Protein AF-A0A2X1AIQ1-F1 (afdb_monomer)

Organism: Brevundimonas diminuta (NCBI:txid293)

Foldseek 3Di:
DDDDDDDPDPPPPPPPDDPVVLVVVLVVVLVVLLVQLVVLQVQLVPDPDQSLLSSLVSSQVRPDDDLVNLVSLVVLVVVLVVPVVCVVVNVVSVVSSLVSLLVSQQVRCCVQCVPCSVVSSVVSVVLVVQQSVLSVCCVVCVVPRDRSPSSNVVSCVVCVVSVVVD

Sequence (166 aa):
MRSGRIEPGRVQLQFPVPGGAVFAIYDRTIERLERHLEISIASALSRPGPAAENFVRAFIADYAFDRSWYLLQADFGLHALRNPAVASHYAARQNRILSVIEEAVGRVWRGIEPSRPHASSRVARLILAVHEGAMFQRLLEPSTIKDGELLTLFADLLFSKSAINS

Radius of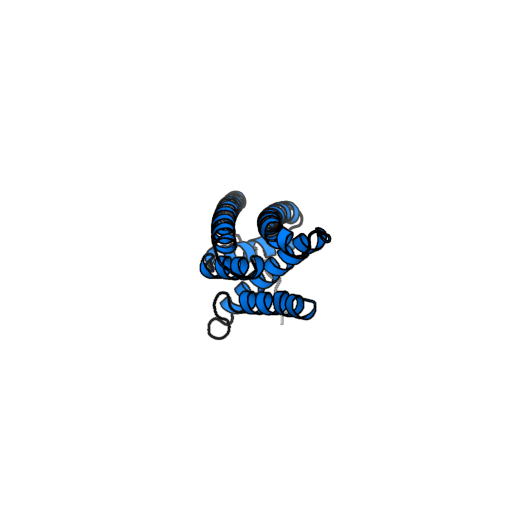 gyration: 19.79 Å; Cα contacts (8 Å, |Δi|>4): 102; chains: 1; bounding box: 67×34×57 Å

Structure (mmCIF, N/CA/C/O backbone):
data_AF-A0A2X1AIQ1-F1
#
_entry.id   AF-A0A2X1AIQ1-F1
#
loop_
_atom_site.group_PDB
_atom_site.id
_atom_site.type_symbol
_atom_site.label_atom_id
_atom_site.label_alt_id
_atom_site.label_comp_id
_atom_site.label_asym_id
_atom_site.label_entity_id
_atom_site.label_seq_id
_atom_site.pdbx_PDB_ins_code
_atom_site.Cartn_x
_atom_site.Cartn_y
_atom_site.Cartn_z
_atom_site.occupancy
_atom_site.B_iso_or_equiv
_atom_site.auth_seq_id
_atom_site.auth_comp_id
_atom_site.auth_asym_id
_atom_site.auth_atom_id
_atom_site.pdbx_PDB_model_num
ATOM 1 N N . MET A 1 1 ? -49.618 -1.163 29.814 1.00 37.47 1 MET A N 1
ATOM 2 C CA . MET A 1 1 ? -48.564 -1.097 28.777 1.00 37.47 1 MET A CA 1
ATOM 3 C C . MET A 1 1 ? -47.468 -0.155 29.258 1.00 37.47 1 MET A C 1
ATOM 5 O O . MET A 1 1 ? -47.728 1.032 29.381 1.00 37.47 1 MET A O 1
ATOM 9 N N . ARG A 1 2 ? -46.282 -0.668 29.612 1.00 35.09 2 ARG A N 1
ATOM 10 C CA . ARG A 1 2 ? -45.091 0.154 29.887 1.00 35.09 2 ARG A CA 1
ATOM 11 C C . ARG A 1 2 ? -44.159 0.022 28.685 1.00 35.09 2 ARG A C 1
ATOM 13 O O . ARG A 1 2 ? -43.704 -1.077 28.392 1.00 35.09 2 ARG A O 1
ATOM 20 N N . SER A 1 3 ? -43.947 1.126 27.976 1.00 40.34 3 SER A N 1
ATOM 21 C CA . SER A 1 3 ? -43.005 1.222 26.860 1.00 40.34 3 SER A CA 1
ATOM 22 C C . SER A 1 3 ? -41.586 1.292 27.426 1.00 40.34 3 SER A C 1
ATOM 24 O O . SER A 1 3 ? -41.224 2.273 28.076 1.00 40.34 3 SER A O 1
ATOM 26 N N . GLY A 1 4 ? -40.819 0.214 27.262 1.00 37.41 4 GLY A N 1
ATOM 27 C CA . GLY A 1 4 ? -39.405 0.151 27.622 1.00 37.41 4 GLY A CA 1
ATOM 28 C C . GLY A 1 4 ? -38.566 0.803 26.530 1.00 37.41 4 GLY A C 1
ATOM 29 O O . GLY A 1 4 ? -38.432 0.257 25.438 1.00 37.41 4 GLY A O 1
ATOM 30 N N . ARG A 1 5 ? -38.015 1.981 26.824 1.00 40.44 5 ARG A N 1
ATOM 31 C CA . ARG A 1 5 ? -37.014 2.652 25.992 1.00 40.44 5 ARG A CA 1
ATOM 32 C C . ARG A 1 5 ? -35.720 1.830 26.064 1.00 40.44 5 ARG A C 1
ATOM 34 O O . ARG A 1 5 ? -35.128 1.724 27.133 1.00 40.44 5 ARG A O 1
ATOM 41 N N . ILE A 1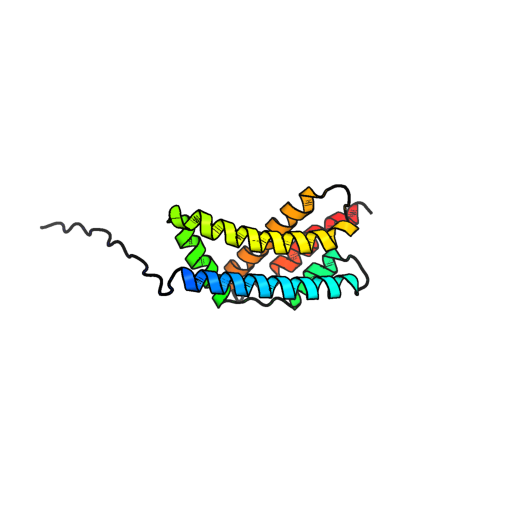 6 ? -35.320 1.212 24.953 1.00 45.44 6 ILE A N 1
ATOM 42 C CA . ILE A 1 6 ? -34.018 0.548 24.833 1.00 45.44 6 ILE A CA 1
ATOM 43 C C . ILE A 1 6 ? -32.977 1.649 24.628 1.00 45.44 6 ILE A C 1
ATOM 45 O O . ILE A 1 6 ? -32.909 2.260 23.563 1.00 45.44 6 ILE A O 1
ATOM 49 N N . GLU A 1 7 ? -32.210 1.938 25.675 1.00 40.19 7 GLU A N 1
ATOM 50 C CA . GLU A 1 7 ? -31.012 2.772 25.587 1.00 40.19 7 GLU A CA 1
ATOM 51 C C . GLU A 1 7 ? -29.997 2.067 24.667 1.00 40.19 7 GLU A C 1
ATOM 53 O O . GLU A 1 7 ? -29.705 0.886 24.891 1.00 40.19 7 GLU A O 1
ATOM 58 N N . PRO A 1 8 ? -29.452 2.727 23.629 1.00 43.28 8 PRO A N 1
ATOM 59 C CA . PRO A 1 8 ? -28.412 2.130 22.807 1.00 43.28 8 PRO A CA 1
ATOM 60 C C . PRO A 1 8 ? -27.160 1.960 23.670 1.00 43.28 8 PRO A C 1
ATOM 62 O O . PRO A 1 8 ? -26.438 2.916 23.960 1.00 43.28 8 PRO A O 1
ATOM 65 N N . GLY A 1 9 ? -26.923 0.724 24.111 1.00 38.44 9 GLY A N 1
ATOM 66 C CA . GLY A 1 9 ? -25.721 0.347 24.836 1.00 38.44 9 GLY A CA 1
ATOM 67 C C . GLY A 1 9 ? -24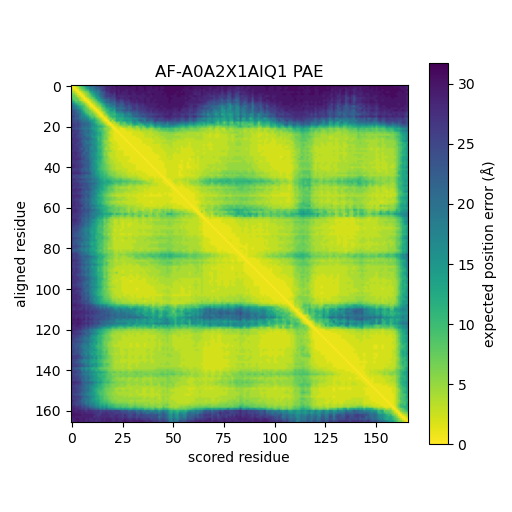.493 0.787 24.047 1.00 38.44 9 GLY A C 1
ATOM 68 O O . GLY A 1 9 ? -24.288 0.367 22.909 1.00 38.44 9 GLY A O 1
ATOM 69 N N . ARG A 1 10 ? -23.674 1.655 24.650 1.00 43.31 10 ARG A N 1
ATOM 70 C CA . ARG A 1 10 ? -22.331 1.952 24.155 1.00 43.31 10 ARG A CA 1
ATOM 71 C C . ARG A 1 10 ? -21.535 0.654 24.206 1.00 43.31 10 ARG A C 1
ATOM 73 O O . ARG A 1 10 ? -20.965 0.316 25.239 1.00 43.31 10 ARG A O 1
ATOM 80 N N . VAL A 1 11 ? -21.493 -0.071 23.095 1.00 40.66 11 VAL A N 1
ATOM 81 C CA . VAL A 1 11 ? -20.505 -1.127 22.894 1.00 40.66 11 VAL A CA 1
ATOM 82 C C . VAL A 1 11 ? -19.160 -0.418 22.754 1.00 40.66 11 VAL A C 1
ATOM 84 O O . VAL A 1 11 ? -18.772 0.018 21.671 1.00 40.66 11 VAL A O 1
ATOM 87 N N . GLN A 1 12 ? -18.470 -0.217 23.876 1.00 39.78 12 GLN A N 1
ATOM 88 C CA . GLN A 1 12 ? -17.051 0.101 23.850 1.00 39.78 12 GLN A CA 1
ATOM 89 C C . GLN A 1 12 ? -16.347 -1.152 23.338 1.00 39.78 12 GLN A C 1
ATOM 91 O O . GLN A 1 12 ? -16.202 -2.130 24.065 1.00 39.78 12 GLN A O 1
ATOM 96 N N . LEU A 1 13 ? -15.959 -1.132 22.061 1.00 43.06 13 LEU A N 1
ATOM 97 C CA . LEU A 1 13 ? -14.998 -2.083 21.515 1.00 43.06 13 LEU A CA 1
ATOM 98 C C . LEU A 1 13 ? -13.706 -1.909 22.313 1.00 43.06 13 LEU A C 1
ATOM 100 O O . LEU A 1 13 ? -12.932 -0.977 22.089 1.00 43.06 13 LEU A O 1
ATOM 104 N N . GLN A 1 14 ? -13.534 -2.757 23.319 1.00 46.06 14 GLN A N 1
ATOM 105 C CA . GLN A 1 14 ? -12.315 -2.837 24.095 1.00 46.06 14 GLN A CA 1
ATOM 106 C C . GLN A 1 14 ? -11.281 -3.492 23.179 1.00 46.06 14 GLN A C 1
ATOM 108 O O . GLN A 1 14 ? -11.362 -4.683 22.888 1.00 46.06 14 GLN A O 1
ATOM 113 N N . PHE A 1 15 ? -10.369 -2.686 22.633 1.00 50.78 15 PHE A N 1
ATOM 114 C CA . PHE A 1 15 ? -9.312 -3.197 21.767 1.00 50.78 15 PHE A CA 1
ATOM 115 C C . PHE A 1 15 ? -8.399 -4.103 22.604 1.00 50.78 15 PHE A C 1
ATOM 117 O O . PHE A 1 15 ? -7.877 -3.648 23.624 1.00 50.78 15 PHE A O 1
ATOM 124 N N . PRO A 1 16 ? -8.174 -5.364 22.202 1.00 52.34 16 PRO A N 1
ATOM 125 C CA . PRO A 1 16 ? -7.414 -6.329 22.997 1.00 52.34 16 PRO A CA 1
ATOM 126 C C . PRO A 1 16 ? -5.900 -6.046 23.028 1.00 52.34 16 PRO A C 1
ATOM 128 O O . PRO A 1 16 ? -5.136 -6.850 23.556 1.00 52.34 16 PRO A O 1
ATOM 131 N N . VAL A 1 17 ? -5.444 -4.915 22.475 1.00 56.16 17 VAL A N 1
ATOM 132 C CA . VAL A 1 17 ? -4.025 -4.583 22.325 1.00 56.16 17 VAL A CA 1
ATOM 133 C C . VAL A 1 17 ? -3.758 -3.184 22.896 1.00 56.16 17 VAL A C 1
ATOM 135 O O . VAL A 1 17 ? -4.344 -2.213 22.411 1.00 56.16 17 VAL A O 1
ATOM 138 N N . PRO A 1 18 ? -2.877 -3.032 23.904 1.00 61.62 18 PRO A N 1
ATOM 139 C CA . PRO A 1 18 ? -2.451 -1.718 24.380 1.00 61.62 18 PRO A CA 1
ATOM 140 C C . PRO A 1 18 ? -1.868 -0.894 23.224 1.00 61.62 18 PRO A C 1
ATOM 142 O O . PRO A 1 18 ? -1.081 -1.418 22.436 1.00 61.62 18 PRO A O 1
ATOM 145 N N . GLY A 1 19 ? -2.192 0.402 23.135 1.00 62.97 19 GLY A N 1
ATOM 146 C CA . GLY A 1 19 ? -1.764 1.259 22.015 1.00 62.97 19 GLY A CA 1
ATOM 147 C C . GLY A 1 19 ? -0.251 1.237 21.739 1.00 62.97 19 GLY A C 1
ATOM 148 O O . GLY A 1 19 ? 0.164 1.292 20.586 1.00 62.97 19 GLY A O 1
ATOM 149 N N . GLY A 1 20 ? 0.581 1.048 22.771 1.00 66.00 20 GLY A N 1
ATOM 150 C CA . GLY A 1 20 ? 2.033 0.885 22.623 1.00 66.00 20 GLY A CA 1
ATOM 151 C C . GLY A 1 20 ? 2.458 -0.351 21.816 1.00 66.00 20 GLY A C 1
ATOM 152 O O . GLY A 1 20 ? 3.386 -0.266 21.015 1.00 66.00 20 GLY A O 1
ATOM 153 N N . ALA A 1 21 ? 1.760 -1.481 21.962 1.00 75.88 21 ALA A N 1
ATOM 154 C CA . ALA A 1 21 ? 2.063 -2.702 21.213 1.00 75.88 21 ALA A CA 1
ATOM 155 C C . ALA A 1 21 ? 1.651 -2.586 19.736 1.00 75.88 21 ALA A C 1
ATOM 157 O O . ALA A 1 21 ? 2.356 -3.087 18.863 1.00 75.88 21 ALA A O 1
ATOM 158 N N . VAL A 1 22 ? 0.572 -1.851 19.439 1.00 77.50 22 VAL A N 1
ATOM 159 C CA . VAL A 1 22 ? 0.179 -1.528 18.057 1.00 77.50 22 VAL A CA 1
ATOM 160 C C . VAL A 1 22 ? 1.276 -0.718 17.368 1.00 77.50 22 VAL A C 1
ATOM 162 O O . VAL A 1 22 ? 1.675 -1.042 16.253 1.00 77.50 22 VAL A O 1
ATOM 165 N N . PHE A 1 23 ? 1.830 0.293 18.042 1.00 79.00 23 PHE A N 1
ATOM 166 C CA . PHE A 1 23 ? 2.886 1.122 17.458 1.00 79.00 23 PHE A CA 1
ATOM 167 C C . PHE A 1 23 ? 4.179 0.352 17.170 1.00 79.00 23 PHE A C 1
ATOM 169 O O . PHE A 1 23 ? 4.773 0.563 16.117 1.00 79.00 23 PHE A O 1
ATOM 176 N N . ALA A 1 24 ? 4.569 -0.593 18.027 1.00 84.06 24 ALA A N 1
ATOM 177 C CA . ALA A 1 24 ? 5.726 -1.449 17.759 1.00 84.06 24 ALA A CA 1
ATOM 178 C C . ALA A 1 24 ? 5.530 -2.340 16.513 1.00 84.06 24 ALA A C 1
ATOM 180 O O . ALA A 1 24 ? 6.478 -2.595 15.769 1.00 84.06 24 ALA A O 1
ATOM 181 N N . ILE A 1 25 ? 4.297 -2.799 16.257 1.00 85.75 25 ILE A N 1
ATOM 182 C CA . ILE A 1 25 ? 3.965 -3.552 15.036 1.00 85.75 25 ILE A CA 1
ATOM 183 C C . ILE A 1 25 ? 4.053 -2.643 13.802 1.00 85.75 25 ILE A C 1
ATOM 185 O O . ILE A 1 25 ? 4.564 -3.075 12.767 1.00 85.75 25 ILE A O 1
ATOM 189 N N . TYR A 1 26 ? 3.616 -1.384 13.916 1.00 85.69 26 TYR A N 1
ATOM 190 C CA . TYR A 1 26 ? 3.790 -0.380 12.862 1.00 85.69 26 TYR A CA 1
ATOM 191 C C . TYR A 1 26 ? 5.264 -0.177 12.513 1.00 85.69 26 TYR A C 1
ATOM 193 O O . TYR A 1 26 ? 5.619 -0.273 11.342 1.00 85.69 26 TYR A O 1
ATOM 201 N N . ASP A 1 27 ? 6.118 0.053 13.512 1.00 85.25 27 ASP A N 1
ATOM 202 C CA . ASP A 1 27 ? 7.546 0.291 13.286 1.00 85.25 27 ASP A CA 1
ATOM 203 C C . ASP A 1 27 ? 8.206 -0.901 12.577 1.00 85.25 27 ASP A C 1
ATOM 205 O O . ASP A 1 27 ? 8.830 -0.732 11.531 1.00 85.25 27 ASP A O 1
ATOM 209 N N . ARG A 1 28 ? 7.953 -2.130 13.047 1.00 87.81 28 ARG A N 1
ATOM 210 C CA . ARG A 1 28 ? 8.456 -3.350 12.391 1.00 87.81 28 ARG A CA 1
ATOM 211 C C . ARG A 1 28 ? 7.947 -3.505 10.956 1.00 87.81 28 ARG A C 1
ATOM 213 O O . ARG A 1 28 ? 8.654 -4.033 10.096 1.00 87.81 28 ARG A O 1
ATOM 220 N N . THR A 1 29 ? 6.707 -3.097 10.698 1.00 87.75 29 THR A N 1
ATOM 221 C CA . THR A 1 29 ? 6.119 -3.196 9.359 1.00 87.75 29 THR A CA 1
ATOM 222 C C . THR A 1 29 ? 6.720 -2.170 8.407 1.00 87.75 29 THR A C 1
ATOM 224 O O . THR A 1 29 ? 6.980 -2.516 7.256 1.00 87.75 29 THR A O 1
ATOM 227 N N . ILE A 1 30 ? 7.010 -0.958 8.888 1.00 88.06 30 ILE A N 1
ATOM 228 C CA . ILE A 1 30 ? 7.741 0.064 8.128 1.00 88.06 30 ILE A CA 1
ATOM 229 C C . ILE A 1 30 ? 9.133 -0.459 7.760 1.00 88.06 30 ILE A C 1
ATOM 231 O O . ILE A 1 30 ? 9.469 -0.476 6.584 1.00 88.06 30 ILE A O 1
ATOM 235 N N . GLU A 1 31 ? 9.888 -1.005 8.716 1.00 90.00 31 GLU A N 1
ATOM 236 C CA . GLU A 1 31 ? 11.213 -1.586 8.440 1.00 90.00 31 GLU A CA 1
ATOM 237 C C . GLU A 1 31 ? 11.154 -2.736 7.420 1.00 90.00 31 GLU A C 1
ATOM 239 O O . GLU A 1 31 ? 12.043 -2.916 6.586 1.00 90.00 31 GLU A O 1
ATOM 244 N N . ARG A 1 32 ? 10.106 -3.569 7.490 1.00 89.38 32 ARG A N 1
ATOM 245 C CA . ARG A 1 32 ? 9.888 -4.648 6.519 1.00 89.38 32 ARG A CA 1
ATOM 246 C C . ARG A 1 32 ? 9.583 -4.082 5.133 1.00 89.38 32 ARG A C 1
ATOM 248 O O . ARG A 1 32 ? 10.126 -4.588 4.155 1.00 89.38 32 ARG A O 1
ATOM 255 N N . LEU A 1 33 ? 8.740 -3.056 5.055 1.00 89.62 33 LEU A N 1
ATOM 256 C CA . LEU A 1 33 ? 8.412 -2.365 3.812 1.00 89.62 33 LEU A CA 1
ATOM 257 C C . LEU A 1 33 ? 9.660 -1.731 3.182 1.00 89.62 33 LEU A C 1
ATOM 259 O O . LEU A 1 33 ? 9.902 -1.960 2.002 1.00 89.62 33 LEU A O 1
ATOM 263 N N . GLU A 1 34 ? 10.478 -1.020 3.962 1.00 90.62 34 GLU A N 1
ATOM 264 C CA . GLU A 1 34 ? 11.750 -0.433 3.512 1.00 90.62 34 GLU A CA 1
ATOM 265 C C . GLU A 1 34 ? 12.653 -1.491 2.867 1.00 90.62 34 GLU A C 1
ATOM 267 O O . GLU A 1 34 ? 13.073 -1.342 1.720 1.00 90.62 34 GLU A O 1
ATOM 272 N N . ARG A 1 35 ? 12.879 -2.619 3.558 1.00 91.25 35 ARG A N 1
ATOM 273 C CA . ARG A 1 35 ? 13.692 -3.723 3.022 1.00 91.25 35 ARG A CA 1
ATOM 274 C C . ARG A 1 35 ? 13.139 -4.281 1.710 1.00 91.25 35 ARG A C 1
ATOM 276 O O . ARG A 1 35 ? 13.911 -4.546 0.792 1.00 91.25 35 ARG A O 1
ATOM 283 N N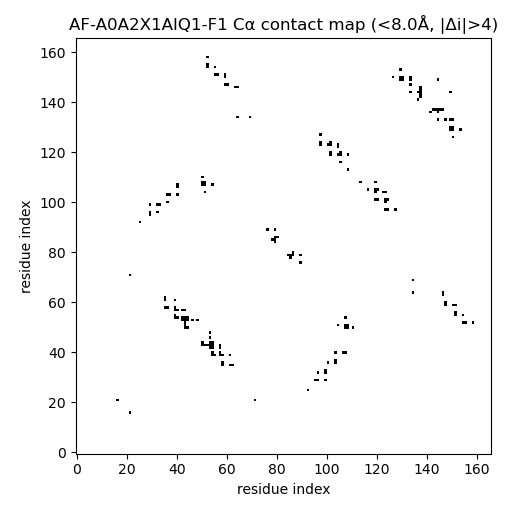 . HIS A 1 36 ? 11.823 -4.463 1.604 1.00 90.06 36 HIS A N 1
ATOM 284 C CA . HIS A 1 36 ? 11.212 -4.970 0.372 1.00 90.06 36 HIS A CA 1
ATOM 285 C C . HIS A 1 36 ? 11.295 -3.976 -0.784 1.00 90.06 36 HIS A C 1
ATOM 287 O O . HIS A 1 36 ? 11.514 -4.386 -1.925 1.00 90.06 36 HIS A O 1
ATOM 293 N N . LEU A 1 37 ? 11.155 -2.680 -0.510 1.00 90.56 37 LEU A N 1
ATOM 294 C CA . LEU A 1 37 ? 11.298 -1.649 -1.529 1.00 90.56 37 LEU A CA 1
ATOM 295 C C . LEU A 1 37 ? 12.731 -1.587 -2.057 1.00 90.56 37 LEU A C 1
ATOM 297 O O . LEU A 1 37 ? 12.900 -1.511 -3.268 1.00 90.56 37 LEU A O 1
ATOM 301 N N . GLU A 1 38 ? 13.752 -1.720 -1.207 1.00 91.44 38 GLU A N 1
ATOM 302 C CA . GLU A 1 38 ? 15.147 -1.799 -1.670 1.00 91.44 38 GLU A CA 1
ATOM 303 C C . GLU A 1 38 ? 15.387 -2.983 -2.612 1.00 91.44 38 GLU A C 1
ATOM 305 O O . GLU A 1 38 ? 15.977 -2.820 -3.683 1.00 91.44 38 GLU A O 1
ATOM 310 N N . ILE A 1 39 ? 14.874 -4.166 -2.256 1.00 91.50 39 ILE A N 1
ATOM 311 C CA . ILE A 1 39 ? 14.946 -5.360 -3.112 1.00 91.50 39 ILE A CA 1
ATOM 312 C C . ILE A 1 39 ? 14.232 -5.100 -4.445 1.00 91.50 39 ILE A C 1
ATOM 314 O O . ILE A 1 39 ? 14.779 -5.384 -5.514 1.00 91.50 39 ILE A O 1
ATOM 318 N N . SER A 1 40 ? 13.042 -4.499 -4.391 1.00 91.38 40 SER A N 1
ATOM 319 C CA . SER A 1 40 ? 12.237 -4.185 -5.575 1.00 91.38 40 SER A CA 1
ATOM 320 C C . SER A 1 40 ? 12.940 -3.181 -6.490 1.00 91.38 40 SER A C 1
ATOM 322 O O . SER A 1 40 ? 12.942 -3.359 -7.704 1.00 91.38 40 SER A O 1
ATOM 324 N N . ILE A 1 41 ? 13.589 -2.155 -5.930 1.00 90.31 41 ILE A N 1
ATOM 325 C CA . ILE A 1 41 ? 14.373 -1.164 -6.682 1.00 90.31 41 ILE A CA 1
ATOM 326 C C . ILE A 1 41 ? 15.574 -1.833 -7.354 1.00 90.31 41 ILE A C 1
ATOM 328 O O . ILE A 1 41 ? 15.799 -1.628 -8.546 1.00 90.31 41 ILE A O 1
ATOM 332 N N . ALA A 1 42 ? 16.335 -2.656 -6.629 1.00 90.31 42 ALA A N 1
ATOM 333 C CA . ALA A 1 42 ? 17.486 -3.360 -7.195 1.00 90.31 42 ALA A CA 1
ATOM 334 C C . ALA A 1 42 ? 17.074 -4.320 -8.331 1.00 90.31 42 ALA A C 1
ATOM 336 O O . ALA A 1 42 ? 17.707 -4.361 -9.391 1.00 90.31 42 ALA A O 1
ATOM 337 N N . SER A 1 43 ? 15.969 -5.049 -8.144 1.00 89.69 43 SER A N 1
ATOM 338 C CA . SER A 1 43 ? 15.373 -5.911 -9.172 1.00 89.69 43 SER A CA 1
ATOM 339 C C . SER A 1 43 ? 14.916 -5.099 -10.388 1.00 89.69 43 SER A C 1
ATOM 341 O O . SER A 1 43 ? 15.160 -5.490 -11.528 1.00 89.69 43 SER A O 1
ATOM 343 N N . ALA A 1 44 ? 14.324 -3.925 -10.168 1.00 88.56 44 ALA A N 1
ATOM 344 C CA . ALA A 1 44 ? 13.843 -3.064 -11.240 1.00 88.56 44 ALA A CA 1
ATOM 345 C C . ALA A 1 44 ? 14.959 -2.512 -12.129 1.00 88.56 44 ALA A C 1
ATOM 347 O O . ALA A 1 44 ? 14.827 -2.504 -13.351 1.00 88.56 44 ALA A O 1
ATOM 348 N N . LEU A 1 45 ? 16.053 -2.061 -11.508 1.00 86.12 45 LEU A N 1
ATOM 349 C CA . LEU A 1 45 ? 17.191 -1.440 -12.188 1.00 86.12 45 LEU A CA 1
ATOM 350 C C . LEU A 1 45 ? 18.089 -2.448 -12.920 1.00 86.12 45 LEU A C 1
ATOM 352 O O . LEU A 1 45 ? 18.841 -2.057 -13.807 1.00 86.12 45 LEU A O 1
ATOM 356 N N . SER A 1 46 ? 18.030 -3.731 -12.555 1.00 88.75 46 SER A N 1
ATOM 357 C CA . SER A 1 46 ? 18.811 -4.797 -13.202 1.00 88.75 46 SER A CA 1
ATOM 358 C C . SER A 1 46 ? 18.118 -5.422 -14.417 1.00 88.75 46 SER A C 1
ATOM 360 O O . SER A 1 46 ? 18.758 -6.136 -15.190 1.00 88.75 46 SER A O 1
ATOM 362 N N . ARG A 1 47 ? 16.819 -5.166 -14.605 1.00 86.56 47 ARG A N 1
ATOM 363 C CA . ARG A 1 47 ? 16.028 -5.714 -15.711 1.00 86.56 47 ARG A CA 1
ATOM 364 C C . ARG A 1 47 ? 15.992 -4.753 -16.904 1.00 86.56 47 ARG A C 1
ATOM 366 O O . ARG A 1 47 ? 15.902 -3.543 -16.704 1.00 86.56 47 ARG A O 1
ATOM 373 N N . PRO A 1 48 ? 16.003 -5.267 -18.148 1.00 82.25 48 PRO A N 1
ATOM 374 C CA . PRO A 1 48 ? 15.755 -4.441 -19.325 1.00 82.25 48 PRO A CA 1
ATOM 375 C C . PRO A 1 48 ? 14.326 -3.871 -19.310 1.00 82.25 48 PRO A C 1
ATOM 377 O O . PRO A 1 48 ? 13.415 -4.464 -18.730 1.00 82.25 48 PRO A O 1
ATOM 380 N N . GLY A 1 49 ? 14.127 -2.731 -19.976 1.00 81.31 49 GLY A N 1
ATOM 381 C CA . GLY A 1 49 ? 12.833 -2.045 -20.071 1.00 81.31 49 GLY A CA 1
ATOM 382 C C . GLY A 1 49 ? 12.649 -0.895 -19.067 1.00 81.31 49 GLY A C 1
ATOM 383 O O . GLY A 1 49 ? 13.604 -0.494 -18.398 1.00 81.31 49 GLY A O 1
ATOM 384 N N . PRO A 1 50 ? 11.437 -0.315 -18.982 1.00 79.62 50 PRO A N 1
ATOM 385 C CA . PRO A 1 50 ? 11.166 0.833 -18.120 1.00 79.62 50 PRO A CA 1
ATOM 386 C C . PRO A 1 50 ? 11.291 0.483 -16.630 1.00 79.62 50 PRO A C 1
ATOM 388 O O . PRO A 1 50 ? 10.556 -0.357 -16.107 1.00 79.62 50 PRO A O 1
ATOM 391 N N . ALA A 1 51 ? 12.180 1.177 -15.912 1.00 82.44 51 ALA A N 1
ATOM 392 C CA . ALA A 1 51 ? 12.457 0.898 -14.501 1.00 82.44 51 ALA A CA 1
ATOM 393 C C . ALA A 1 51 ? 11.207 0.998 -13.604 1.00 82.44 51 ALA A C 1
ATOM 395 O O . ALA A 1 51 ? 11.059 0.209 -12.675 1.00 82.44 51 ALA A O 1
ATOM 396 N N . ALA A 1 52 ? 10.284 1.925 -13.885 1.00 78.38 52 ALA A N 1
ATOM 397 C CA . ALA A 1 52 ? 9.064 2.086 -13.087 1.00 78.38 52 ALA A CA 1
ATOM 398 C C . ALA A 1 52 ? 8.086 0.919 -13.236 1.00 78.38 52 ALA A C 1
ATOM 400 O O . ALA A 1 52 ? 7.516 0.478 -12.240 1.00 78.38 52 ALA A O 1
ATOM 401 N N . GLU A 1 53 ? 7.953 0.366 -14.441 1.00 78.81 53 GLU A N 1
ATOM 402 C CA . GLU A 1 53 ? 7.149 -0.833 -14.659 1.00 78.81 53 GLU A CA 1
ATOM 403 C C . GLU A 1 53 ? 7.784 -2.040 -13.955 1.00 78.81 53 GLU A C 1
ATOM 405 O O . GLU A 1 53 ? 7.120 -2.744 -13.191 1.00 78.81 53 GLU A O 1
ATOM 410 N N . ASN A 1 54 ? 9.096 -2.228 -14.136 1.00 85.94 54 ASN A N 1
ATOM 411 C CA . ASN A 1 54 ? 9.838 -3.310 -13.492 1.00 85.94 54 ASN A CA 1
ATOM 412 C C . ASN A 1 54 ? 9.767 -3.231 -11.957 1.00 85.94 54 ASN A C 1
A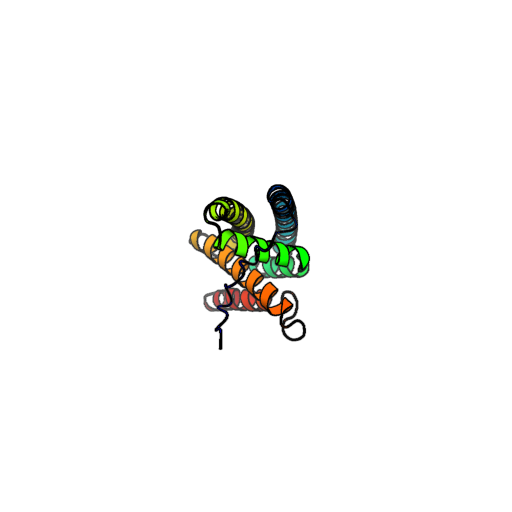TOM 414 O O . ASN A 1 54 ? 9.646 -4.263 -11.299 1.00 85.94 54 ASN A O 1
ATOM 418 N N . PHE A 1 55 ? 9.788 -2.023 -11.389 1.00 87.25 55 PHE A N 1
ATOM 419 C CA . PHE A 1 55 ? 9.646 -1.794 -9.952 1.00 87.25 55 PHE A CA 1
ATOM 420 C C . PHE A 1 55 ? 8.277 -2.203 -9.428 1.00 87.25 55 PHE A C 1
ATOM 422 O O . PHE A 1 55 ? 8.214 -2.940 -8.447 1.00 87.25 55 PHE A O 1
ATOM 429 N N . VAL A 1 56 ? 7.188 -1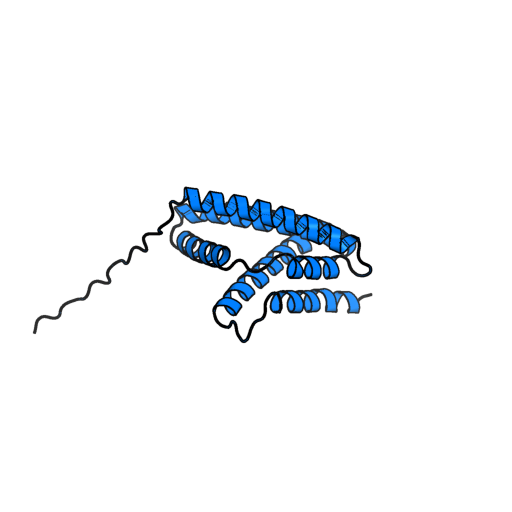.780 -10.077 1.00 81.38 56 VAL A N 1
ATOM 430 C CA . VAL A 1 56 ? 5.846 -2.157 -9.616 1.00 81.38 56 VAL A CA 1
ATOM 431 C C . VAL A 1 56 ? 5.644 -3.670 -9.721 1.00 81.38 56 VAL A C 1
ATOM 433 O O . VAL A 1 56 ? 5.131 -4.280 -8.785 1.00 81.38 56 VAL A O 1
ATOM 436 N N . ARG A 1 57 ? 6.125 -4.300 -10.802 1.00 83.25 57 ARG A N 1
ATOM 437 C CA . ARG A 1 57 ? 6.084 -5.764 -10.956 1.00 83.25 57 ARG A CA 1
ATOM 438 C C . ARG A 1 57 ? 6.874 -6.484 -9.859 1.00 83.25 57 ARG A C 1
ATOM 440 O O . ARG A 1 57 ? 6.365 -7.452 -9.301 1.00 83.25 57 ARG A O 1
ATOM 447 N N . ALA A 1 58 ? 8.084 -6.019 -9.541 1.00 87.06 58 ALA A N 1
ATOM 448 C CA . ALA A 1 58 ? 8.903 -6.596 -8.473 1.00 87.06 58 ALA A CA 1
ATOM 449 C C . ALA A 1 58 ? 8.243 -6.425 -7.097 1.00 87.06 58 ALA A C 1
ATOM 451 O O . ALA A 1 58 ? 8.108 -7.394 -6.356 1.00 87.06 58 ALA A O 1
ATOM 452 N N . PHE A 1 59 ? 7.740 -5.225 -6.799 1.00 85.06 59 PHE A N 1
ATOM 453 C CA . PHE A 1 59 ? 7.053 -4.944 -5.542 1.00 85.06 59 PHE A CA 1
ATOM 454 C C . PHE A 1 59 ? 5.833 -5.849 -5.340 1.00 85.06 59 PHE A C 1
ATOM 456 O O . PHE A 1 59 ? 5.676 -6.431 -4.273 1.00 85.06 59 PHE A O 1
ATOM 463 N N . ILE A 1 60 ? 4.996 -6.013 -6.368 1.00 82.06 60 ILE A N 1
ATOM 464 C CA . ILE A 1 60 ? 3.805 -6.872 -6.298 1.00 82.06 60 ILE A CA 1
ATOM 465 C C . ILE A 1 60 ? 4.175 -8.345 -6.106 1.00 82.06 60 ILE A C 1
ATOM 467 O O . ILE A 1 60 ? 3.505 -9.048 -5.354 1.00 82.06 60 ILE A O 1
ATOM 471 N N . ALA A 1 61 ? 5.214 -8.821 -6.792 1.00 82.12 61 ALA A N 1
ATOM 472 C CA . ALA A 1 61 ? 5.638 -10.214 -6.697 1.00 82.12 61 ALA A CA 1
ATOM 473 C C . ALA A 1 61 ? 6.217 -10.555 -5.314 1.00 82.12 61 ALA A C 1
ATOM 475 O O . ALA A 1 61 ? 5.967 -11.645 -4.799 1.00 82.12 61 ALA A O 1
ATOM 476 N N . ASP A 1 62 ? 6.961 -9.620 -4.717 1.00 78.38 62 ASP A N 1
ATOM 477 C CA . ASP A 1 62 ? 7.760 -9.878 -3.516 1.00 78.38 62 ASP A CA 1
ATOM 478 C C . ASP A 1 62 ? 7.093 -9.392 -2.216 1.00 78.38 62 ASP A C 1
ATOM 480 O O . ASP A 1 62 ? 7.453 -9.852 -1.128 1.00 78.38 62 ASP A O 1
ATOM 484 N N . TYR A 1 63 ? 6.117 -8.480 -2.294 1.00 78.19 63 TYR A N 1
ATOM 485 C CA . TYR A 1 63 ? 5.379 -7.967 -1.138 1.00 78.19 63 TYR A CA 1
ATOM 486 C C . TYR A 1 63 ? 3.985 -8.596 -1.040 1.00 78.19 63 TYR A C 1
ATOM 488 O O . TYR A 1 63 ? 2.985 -8.059 -1.517 1.00 78.19 63 TYR A O 1
ATOM 496 N N . ALA A 1 64 ? 3.925 -9.757 -0.387 1.00 72.94 64 ALA A N 1
ATOM 497 C CA . ALA A 1 64 ? 2.682 -10.493 -0.204 1.00 72.94 64 ALA A CA 1
ATOM 498 C C . ALA A 1 64 ? 1.693 -9.779 0.734 1.00 72.94 64 ALA A C 1
ATOM 500 O O . ALA A 1 64 ? 2.064 -9.157 1.733 1.00 72.94 64 ALA A O 1
ATOM 501 N N . PHE A 1 65 ? 0.404 -9.968 0.447 1.00 77.88 65 PHE A N 1
ATOM 502 C CA . PHE A 1 65 ? -0.705 -9.576 1.311 1.00 77.88 65 PHE A CA 1
ATOM 503 C C . PHE A 1 65 ? -0.570 -10.159 2.727 1.00 77.88 65 PHE A C 1
ATOM 505 O O . PHE A 1 65 ? -0.649 -11.372 2.929 1.00 77.88 65 PHE A O 1
ATOM 512 N N . ASP A 1 66 ? -0.455 -9.287 3.728 1.00 85.81 66 ASP A N 1
ATOM 513 C CA . ASP A 1 66 ? -0.504 -9.658 5.144 1.00 85.81 66 ASP A CA 1
ATOM 514 C C . ASP A 1 66 ? -1.892 -9.326 5.718 1.00 85.81 66 ASP A C 1
ATOM 516 O O . ASP A 1 66 ? -2.205 -8.175 6.041 1.00 85.81 66 ASP A O 1
ATOM 520 N N . ARG A 1 67 ? -2.745 -10.356 5.831 1.00 88.44 67 ARG A N 1
ATOM 521 C CA . ARG A 1 67 ? -4.122 -10.233 6.344 1.00 88.44 67 ARG A CA 1
ATOM 522 C C . ARG A 1 67 ? -4.166 -9.585 7.720 1.00 88.44 67 ARG A C 1
ATOM 524 O O . ARG A 1 67 ? -5.005 -8.722 7.975 1.00 88.44 67 ARG A O 1
ATOM 531 N N . SER A 1 68 ? -3.312 -10.067 8.614 1.00 88.38 68 SER A N 1
ATOM 532 C CA . SER A 1 68 ? -3.316 -9.683 10.021 1.00 88.38 68 SER A CA 1
ATOM 533 C C . SER A 1 68 ? -2.892 -8.230 10.169 1.00 88.38 68 SER A C 1
ATOM 535 O O . SER A 1 68 ? -3.517 -7.479 10.915 1.00 88.38 68 SER A O 1
ATOM 537 N N . TRP A 1 69 ? -1.882 -7.819 9.399 1.00 87.56 69 TRP A N 1
ATOM 538 C CA . TRP A 1 69 ? -1.476 -6.423 9.309 1.00 87.56 69 TRP A CA 1
ATOM 539 C C . TRP A 1 69 ? -2.603 -5.522 8.801 1.00 87.56 69 TRP A C 1
ATOM 541 O O . TRP A 1 69 ? -2.887 -4.495 9.418 1.00 87.56 69 TRP A O 1
ATOM 551 N N . TYR A 1 70 ? -3.278 -5.910 7.715 1.00 89.25 70 TYR A N 1
ATOM 552 C CA . TYR A 1 70 ? -4.356 -5.099 7.153 1.00 89.25 70 TYR A CA 1
ATOM 553 C C . TYR A 1 70 ? -5.504 -4.890 8.149 1.00 89.25 70 TYR A C 1
ATOM 555 O O . TYR A 1 70 ? -5.947 -3.761 8.350 1.00 89.25 70 TYR A O 1
ATOM 563 N N . LEU A 1 71 ? -5.964 -5.959 8.807 1.00 91.19 71 LEU A N 1
ATOM 564 C CA . LEU A 1 71 ? -7.047 -5.862 9.790 1.00 91.19 71 LEU A CA 1
ATOM 565 C C . LEU A 1 71 ? -6.651 -4.982 10.980 1.00 91.19 71 LEU A C 1
ATOM 567 O O . LEU A 1 71 ? -7.435 -4.127 11.384 1.00 91.19 71 LEU A O 1
ATOM 571 N N . LEU A 1 72 ? -5.416 -5.115 11.476 1.00 89.56 72 LEU A N 1
ATOM 572 C CA . LEU A 1 72 ? -4.891 -4.244 12.529 1.00 89.56 72 LEU A CA 1
ATOM 573 C C . LEU A 1 72 ? -4.897 -2.768 12.101 1.00 89.56 72 LEU A C 1
ATOM 575 O O . LEU A 1 72 ? -5.329 -1.908 12.870 1.00 89.56 72 LEU A O 1
ATOM 579 N N . GLN A 1 73 ? -4.436 -2.470 10.882 1.00 89.00 73 GLN A N 1
ATOM 580 C CA . GLN A 1 73 ? -4.446 -1.109 10.342 1.00 89.00 73 GLN A CA 1
ATOM 581 C C . GLN A 1 73 ? -5.862 -0.548 10.199 1.00 89.00 73 GLN A C 1
ATOM 583 O O . GLN A 1 73 ? -6.079 0.620 10.523 1.00 89.00 73 GLN A O 1
ATOM 588 N N . ALA A 1 74 ? -6.810 -1.358 9.723 1.00 90.81 74 ALA A N 1
ATOM 589 C CA . ALA A 1 74 ? -8.199 -0.954 9.534 1.00 90.81 74 ALA A CA 1
ATOM 590 C C . ALA A 1 74 ? -8.883 -0.654 10.876 1.00 90.81 74 ALA A C 1
ATOM 592 O O . ALA A 1 74 ? -9.474 0.414 11.048 1.00 90.81 74 ALA A O 1
ATOM 593 N N . ASP A 1 75 ? -8.735 -1.552 11.851 1.00 90.25 75 ASP A N 1
ATOM 594 C CA . ASP A 1 75 ? -9.278 -1.398 13.202 1.00 90.25 75 ASP A CA 1
ATOM 595 C C . ASP A 1 75 ? -8.712 -0.156 13.896 1.00 90.25 75 ASP A C 1
ATOM 597 O O . ASP A 1 75 ? -9.452 0.672 14.441 1.00 90.25 75 ASP A O 1
ATOM 601 N N . PHE A 1 76 ? -7.389 0.009 13.841 1.00 87.88 76 PHE A N 1
ATOM 602 C CA . PHE A 1 76 ? -6.719 1.132 14.479 1.00 87.88 76 PHE A CA 1
ATOM 603 C C . PHE A 1 76 ? -6.968 2.456 13.742 1.00 87.88 76 PHE A C 1
ATOM 605 O O . PHE A 1 76 ? -7.142 3.493 14.383 1.00 87.88 76 PHE A O 1
ATOM 612 N N . GLY A 1 77 ? -7.075 2.428 12.412 1.00 89.94 77 GLY A N 1
ATOM 613 C CA . GLY A 1 77 ? -7.471 3.579 11.602 1.00 89.94 77 GLY A CA 1
ATOM 614 C C . GLY A 1 77 ? -8.886 4.044 11.929 1.00 89.94 77 GLY A C 1
ATOM 615 O O . GLY A 1 77 ? -9.104 5.226 12.197 1.00 89.94 77 GLY A O 1
ATOM 616 N N . LEU A 1 78 ? -9.845 3.119 12.023 1.00 92.06 78 LEU A N 1
ATOM 617 C CA . LEU A 1 78 ? -11.214 3.434 12.434 1.00 92.06 78 LEU A CA 1
ATOM 618 C C . LEU A 1 78 ? -11.270 3.973 13.870 1.00 92.06 78 LEU A C 1
ATOM 620 O O . LEU A 1 78 ? -12.028 4.904 14.157 1.00 92.06 78 LEU A O 1
ATOM 624 N N . HIS A 1 79 ? -10.457 3.422 14.774 1.00 88.88 79 HIS A N 1
ATOM 625 C CA . HIS A 1 79 ? -10.311 3.953 16.125 1.00 88.88 79 HIS A CA 1
ATOM 626 C C . HIS A 1 79 ? -9.773 5.390 16.117 1.00 88.88 79 HIS A C 1
ATOM 628 O O . HIS A 1 79 ? -10.338 6.249 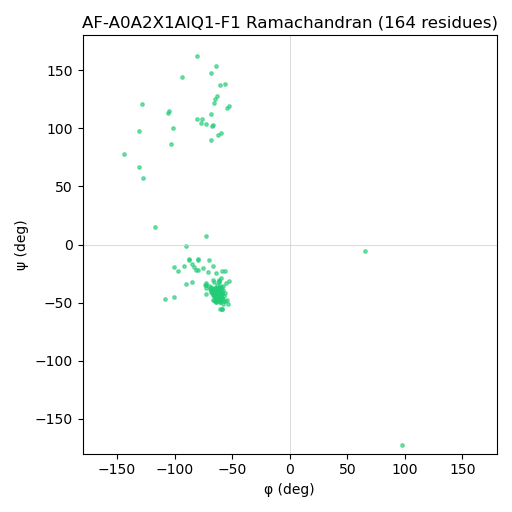16.792 1.00 88.88 79 HIS A O 1
ATOM 634 N N . ALA A 1 80 ? -8.727 5.671 15.338 1.00 90.94 80 ALA A N 1
ATOM 635 C CA . ALA A 1 80 ? -8.130 6.998 15.222 1.00 90.94 80 ALA A CA 1
ATOM 636 C C . ALA A 1 80 ? -9.110 8.027 14.633 1.00 90.94 80 ALA A C 1
ATOM 638 O O . ALA A 1 80 ? -9.223 9.132 15.158 1.00 90.94 80 ALA A O 1
ATOM 639 N N . LEU A 1 81 ? -9.887 7.648 13.611 1.00 92.50 81 LEU A N 1
ATOM 640 C CA . LEU A 1 81 ? -10.931 8.499 13.026 1.00 92.50 81 LEU A CA 1
ATOM 641 C C . LEU A 1 81 ? -12.033 8.866 14.032 1.00 92.50 81 LEU A C 1
ATOM 643 O O . LEU A 1 81 ? -12.617 9.943 13.946 1.00 92.50 81 LEU A O 1
ATOM 647 N N . ARG A 1 82 ? -12.311 7.986 15.000 1.00 93.06 82 ARG A N 1
ATOM 648 C CA . ARG A 1 82 ? -13.291 8.224 16.072 1.00 93.06 82 ARG A CA 1
ATOM 649 C C . ARG A 1 82 ? -12.716 8.988 17.271 1.00 93.06 82 ARG A C 1
ATOM 651 O O . ARG A 1 82 ? -13.494 9.499 18.070 1.00 93.06 82 ARG A O 1
ATOM 658 N N . ASN A 1 83 ? -11.390 9.064 17.413 1.00 88.81 83 ASN A N 1
ATOM 659 C CA . ASN A 1 83 ? -10.714 9.612 18.591 1.00 88.81 83 ASN A CA 1
ATOM 660 C C . ASN A 1 83 ? -9.635 10.638 18.189 1.00 88.81 83 ASN A C 1
ATOM 662 O O . ASN A 1 83 ? -8.494 10.252 17.921 1.00 88.81 83 ASN A O 1
ATOM 666 N N . PRO A 1 84 ? -9.936 11.952 18.225 1.00 87.50 84 PRO A N 1
ATOM 667 C CA . PRO A 1 84 ? -9.006 13.003 17.793 1.00 87.50 84 PRO A CA 1
ATOM 668 C C . PRO A 1 84 ? -7.638 12.976 18.489 1.00 87.50 84 PRO A C 1
ATOM 670 O O . PRO A 1 84 ? -6.624 13.273 17.865 1.00 87.50 84 PRO A O 1
ATOM 673 N N . ALA A 1 85 ? -7.591 12.560 19.759 1.00 84.19 85 ALA A N 1
ATOM 674 C CA . ALA A 1 85 ? -6.345 12.431 20.518 1.00 84.19 85 ALA A CA 1
ATOM 675 C C . ALA A 1 85 ? -5.385 11.362 19.949 1.00 84.19 85 ALA A C 1
ATOM 677 O O . ALA A 1 85 ? -4.178 11.445 20.157 1.00 84.19 85 ALA A O 1
ATOM 678 N N . VAL A 1 86 ? -5.905 10.369 19.219 1.00 85.69 86 VAL A N 1
ATOM 679 C CA . VAL A 1 86 ? -5.121 9.284 18.600 1.00 85.69 86 VAL A CA 1
ATOM 680 C C . VAL A 1 86 ? -4.807 9.584 17.129 1.00 85.69 86 VAL A C 1
ATOM 682 O O . VAL A 1 86 ? -3.817 9.085 16.590 1.00 85.69 86 VAL A O 1
ATOM 685 N N . ALA A 1 87 ? -5.604 10.439 16.480 1.00 89.31 87 ALA A N 1
ATOM 686 C CA . ALA A 1 87 ? -5.486 10.762 15.060 1.00 89.31 87 ALA A CA 1
ATOM 687 C C . ALA A 1 87 ? -4.099 11.296 14.664 1.00 89.31 87 ALA A C 1
ATOM 689 O O . ALA A 1 87 ? -3.549 10.867 13.651 1.00 89.31 87 ALA A O 1
ATOM 690 N N . SER A 1 88 ? -3.495 12.173 15.472 1.00 87.69 88 SER A N 1
ATOM 691 C CA . SER A 1 88 ? -2.155 12.724 15.201 1.00 87.69 88 SER A CA 1
ATOM 692 C C . SER A 1 88 ? -1.073 11.640 15.215 1.00 87.69 88 SER A C 1
ATOM 694 O O . SER A 1 88 ? -0.223 11.578 14.326 1.00 87.69 88 SER A O 1
ATOM 696 N N . HIS A 1 89 ? -1.139 10.735 16.192 1.00 83.75 89 HIS A N 1
ATOM 697 C CA . HIS A 1 89 ? -0.225 9.610 16.308 1.00 83.75 89 HIS A CA 1
ATOM 698 C C . HIS A 1 89 ? -0.375 8.630 15.147 1.00 83.75 89 HIS A C 1
ATOM 700 O O . HIS A 1 89 ? 0.644 8.158 14.647 1.00 83.75 89 HIS A O 1
ATOM 706 N N . TYR A 1 90 ? -1.603 8.343 14.714 1.00 86.94 90 TYR A N 1
ATOM 707 C CA . TYR A 1 90 ? -1.869 7.510 13.542 1.00 86.94 90 TYR A CA 1
ATOM 708 C C . TYR A 1 90 ? -1.332 8.154 12.258 1.00 86.94 90 TYR A C 1
ATOM 710 O O . TYR A 1 90 ? -0.568 7.530 11.521 1.00 86.94 90 TYR A O 1
ATOM 718 N N . ALA A 1 91 ? -1.652 9.433 12.038 1.00 89.44 91 ALA A N 1
ATOM 719 C CA . ALA A 1 91 ? -1.208 10.192 10.875 1.00 89.44 91 ALA A CA 1
ATOM 720 C C . ALA A 1 91 ? 0.323 10.240 10.765 1.00 89.44 91 ALA A C 1
ATOM 722 O O . ALA A 1 91 ? 0.861 10.082 9.675 1.00 89.44 91 ALA A O 1
ATOM 723 N N . ALA A 1 92 ? 1.041 10.378 11.884 1.00 88.69 92 ALA A N 1
ATOM 724 C CA . ALA A 1 92 ? 2.502 10.345 11.885 1.00 88.69 92 ALA A CA 1
ATOM 725 C C . ALA A 1 92 ? 3.074 9.007 11.376 1.00 88.69 92 ALA A C 1
ATOM 727 O O . ALA A 1 92 ? 4.067 9.008 10.651 1.00 88.69 92 ALA A O 1
ATOM 728 N N . ARG A 1 93 ? 2.451 7.864 11.706 1.00 87.50 93 ARG A N 1
ATOM 729 C CA . ARG A 1 93 ? 2.886 6.552 11.185 1.00 87.50 93 ARG A CA 1
ATOM 730 C C . ARG A 1 93 ? 2.528 6.387 9.713 1.00 87.50 93 ARG A C 1
ATOM 732 O O . ARG A 1 93 ? 3.376 5.938 8.949 1.00 87.50 93 ARG A O 1
ATOM 739 N N . GLN A 1 94 ? 1.325 6.798 9.311 1.00 88.25 94 GLN A N 1
ATOM 740 C CA . GLN A 1 94 ? 0.941 6.770 7.897 1.00 88.25 94 GLN A CA 1
ATOM 741 C C . GLN A 1 94 ? 1.860 7.637 7.039 1.00 88.25 94 GLN A C 1
ATOM 743 O O . GLN A 1 94 ? 2.269 7.228 5.957 1.00 88.25 94 GLN A O 1
ATOM 748 N N . ASN A 1 95 ? 2.274 8.795 7.556 1.00 89.75 95 ASN A N 1
ATOM 749 C CA . ASN A 1 95 ? 3.254 9.636 6.882 1.00 89.75 95 ASN A CA 1
ATOM 750 C C . ASN A 1 95 ? 4.614 8.944 6.749 1.00 89.75 95 ASN A C 1
ATOM 752 O O . ASN A 1 95 ? 5.231 9.083 5.704 1.00 89.75 95 ASN A O 1
ATOM 756 N N . ARG A 1 96 ? 5.069 8.161 7.739 1.00 90.75 96 ARG A N 1
ATOM 757 C CA . ARG A 1 96 ? 6.318 7.384 7.614 1.00 90.75 96 ARG A CA 1
ATOM 758 C C . ARG A 1 96 ? 6.224 6.312 6.528 1.00 90.75 96 ARG A C 1
ATOM 760 O O . ARG A 1 96 ? 7.137 6.211 5.718 1.00 90.75 96 ARG A O 1
ATOM 767 N N . ILE A 1 97 ? 5.116 5.566 6.474 1.00 89.00 97 ILE A N 1
ATOM 768 C CA . ILE A 1 97 ? 4.854 4.594 5.396 1.00 89.00 97 ILE A CA 1
ATOM 769 C C . ILE A 1 97 ? 4.885 5.303 4.039 1.00 89.00 97 ILE A C 1
ATOM 771 O O . ILE A 1 97 ? 5.579 4.867 3.123 1.00 89.00 97 ILE A O 1
ATOM 775 N N . LEU A 1 98 ? 4.173 6.426 3.925 1.00 89.69 98 LEU A N 1
ATOM 776 C CA . LEU A 1 98 ? 4.128 7.199 2.694 1.00 89.69 98 LEU A CA 1
ATOM 777 C C . LEU A 1 98 ? 5.515 7.722 2.301 1.00 89.69 98 LEU A C 1
ATOM 779 O O . LEU A 1 98 ? 5.882 7.572 1.146 1.00 89.69 98 LEU A O 1
ATOM 783 N N . SER A 1 99 ? 6.303 8.273 3.228 1.00 90.81 99 SER A N 1
ATOM 784 C CA . SER A 1 99 ? 7.659 8.766 2.947 1.00 90.81 99 SER A CA 1
ATOM 785 C C . SER A 1 99 ? 8.576 7.677 2.393 1.00 90.81 99 SER A C 1
ATOM 787 O O . SER A 1 99 ? 9.298 7.924 1.432 1.00 90.81 99 SER A O 1
ATOM 789 N N . VAL A 1 100 ? 8.499 6.465 2.944 1.00 90.56 100 VAL A N 1
ATOM 790 C CA . VAL A 1 100 ? 9.262 5.305 2.466 1.00 90.56 100 VAL A CA 1
ATOM 791 C C . VAL A 1 100 ? 8.867 4.931 1.028 1.00 90.56 100 VAL A C 1
ATOM 793 O O . VAL A 1 100 ? 9.727 4.701 0.177 1.00 90.56 100 VAL A O 1
ATOM 796 N N . ILE A 1 101 ? 7.567 4.930 0.718 1.00 88.81 101 ILE A N 1
ATOM 797 C CA . ILE A 1 101 ? 7.074 4.677 -0.646 1.00 88.81 101 ILE A CA 1
ATOM 798 C C . ILE A 1 101 ? 7.474 5.823 -1.587 1.00 88.81 101 ILE A C 1
ATOM 800 O O . ILE A 1 101 ? 7.892 5.576 -2.715 1.00 88.81 101 ILE A O 1
ATOM 804 N N . GLU A 1 102 ? 7.366 7.075 -1.141 1.00 88.75 102 GLU A N 1
ATOM 805 C CA . GLU A 1 102 ? 7.736 8.267 -1.908 1.00 88.75 102 GLU A CA 1
ATOM 806 C C . GLU A 1 102 ? 9.213 8.269 -2.294 1.00 88.75 102 GLU A C 1
ATOM 808 O O . GLU A 1 102 ? 9.541 8.587 -3.438 1.00 88.75 102 GLU A O 1
ATOM 813 N N . GLU A 1 103 ? 10.100 7.879 -1.379 1.00 88.44 103 GLU A N 1
ATOM 814 C CA . GLU A 1 103 ? 11.528 7.749 -1.653 1.00 88.44 103 GLU A CA 1
ATOM 815 C C . GLU A 1 103 ? 11.799 6.668 -2.706 1.00 88.44 103 GLU A C 1
ATOM 817 O O . GLU A 1 103 ? 12.514 6.915 -3.685 1.00 88.44 103 GLU A O 1
ATOM 822 N N . ALA A 1 104 ? 11.177 5.495 -2.555 1.00 87.75 104 ALA A N 1
ATOM 823 C CA . ALA A 1 104 ? 11.308 4.397 -3.505 1.00 87.75 104 ALA A CA 1
ATOM 824 C C . ALA A 1 104 ? 10.808 4.789 -4.903 1.00 87.75 104 ALA A C 1
ATOM 826 O O . ALA A 1 104 ? 11.534 4.654 -5.892 1.00 87.75 104 ALA A O 1
ATOM 827 N N . VAL A 1 105 ? 9.605 5.367 -4.983 1.00 84.50 105 VAL A N 1
ATOM 828 C CA . VAL A 1 105 ? 9.041 5.893 -6.232 1.00 84.50 105 VAL A CA 1
ATOM 829 C C . VAL A 1 105 ? 9.959 6.967 -6.804 1.00 84.50 105 VAL A C 1
ATOM 831 O O . VAL A 1 105 ? 10.303 6.898 -7.976 1.00 84.50 105 VAL A O 1
ATOM 834 N N . GLY A 1 106 ? 10.433 7.923 -6.005 1.00 84.00 106 GLY A N 1
ATOM 835 C CA . GLY A 1 106 ? 11.317 8.997 -6.461 1.00 84.00 106 GLY A CA 1
ATOM 836 C C . GLY A 1 106 ? 12.657 8.504 -7.019 1.00 84.00 106 GLY A C 1
ATOM 837 O O . GLY A 1 106 ? 13.207 9.111 -7.942 1.00 84.00 106 GLY A O 1
ATOM 838 N N . ARG A 1 107 ? 13.202 7.394 -6.511 1.00 83.88 107 ARG A N 1
ATOM 839 C CA . ARG A 1 107 ? 14.416 6.770 -7.067 1.00 83.88 107 ARG A CA 1
ATOM 840 C C . ARG A 1 107 ? 14.180 6.186 -8.454 1.00 83.88 107 ARG A C 1
ATOM 842 O O . ARG A 1 107 ? 15.039 6.341 -9.315 1.00 83.88 107 ARG A O 1
ATOM 849 N N . VAL A 1 108 ? 13.021 5.580 -8.680 1.00 79.88 108 VAL A N 1
ATOM 850 C CA . VAL A 1 108 ? 12.694 4.940 -9.958 1.00 79.88 108 VAL A CA 1
ATOM 851 C C . VAL A 1 108 ? 12.123 5.943 -10.976 1.00 79.88 108 VAL A C 1
ATOM 853 O O . VAL A 1 108 ? 12.396 5.854 -12.171 1.00 79.88 108 VAL A O 1
ATOM 856 N N . TRP A 1 109 ? 11.395 6.960 -10.508 1.00 75.44 109 TRP A N 1
ATOM 857 C CA . TRP A 1 109 ? 10.716 7.969 -11.330 1.00 75.44 109 TRP A CA 1
ATOM 858 C C . TRP A 1 109 ? 11.642 9.074 -11.848 1.00 75.44 109 TRP A C 1
ATOM 860 O O . TRP A 1 109 ? 11.346 9.703 -12.865 1.00 75.44 109 TRP A O 1
ATOM 870 N N . ARG A 1 110 ? 12.793 9.295 -11.194 1.00 68.00 110 ARG A N 1
ATOM 871 C CA . ARG A 1 110 ? 13.821 10.242 -11.662 1.00 68.00 110 ARG A CA 1
ATOM 872 C C . ARG A 1 110 ? 14.312 9.949 -13.086 1.00 68.00 110 ARG A C 1
ATOM 874 O O . ARG A 1 110 ? 14.786 10.868 -13.742 1.00 68.00 110 ARG A O 1
ATOM 881 N N . GLY A 1 111 ? 14.164 8.714 -13.570 1.00 60.59 111 GLY A N 1
ATOM 882 C CA . GLY A 1 111 ? 14.475 8.343 -14.952 1.00 60.59 111 GLY A CA 1
ATOM 883 C C . GLY A 1 111 ? 13.402 8.703 -15.991 1.00 60.59 111 GLY A C 1
ATOM 884 O O . GLY A 1 111 ? 13.694 8.619 -17.177 1.00 60.59 111 GLY A O 1
ATOM 885 N N . ILE A 1 112 ? 12.184 9.086 -15.577 1.00 60.66 112 ILE A N 1
ATOM 886 C CA . ILE A 1 112 ? 11.019 9.255 -16.471 1.00 60.66 112 ILE A CA 1
ATOM 887 C C . ILE A 1 112 ? 10.646 10.728 -16.663 1.00 60.66 112 ILE A C 1
ATOM 889 O O . ILE A 1 112 ? 10.434 11.161 -17.790 1.00 60.66 112 ILE A O 1
ATOM 893 N N . GLU A 1 113 ? 10.565 11.519 -15.588 1.00 60.38 113 GLU A N 1
ATOM 894 C CA . GLU A 1 113 ? 10.155 12.930 -15.689 1.00 60.38 113 GLU A CA 1
ATOM 895 C C . GLU A 1 113 ? 10.926 13.809 -14.678 1.00 60.38 113 GLU A C 1
ATOM 897 O O . GLU A 1 113 ? 10.393 14.180 -13.627 1.00 60.38 113 GLU A O 1
ATOM 902 N N . PRO A 1 114 ? 12.200 14.157 -14.968 1.00 58.75 114 PRO A N 1
ATOM 903 C CA . PRO A 1 114 ? 13.075 14.900 -14.049 1.00 58.75 114 PRO A CA 1
ATOM 904 C C . PRO A 1 114 ? 12.525 16.273 -13.633 1.00 58.75 114 PRO A C 1
ATOM 906 O O . PRO A 1 114 ? 12.898 16.818 -12.597 1.00 58.75 114 PRO A O 1
ATOM 909 N N . SER A 1 115 ? 11.633 16.840 -14.445 1.00 57.38 115 SER A N 1
ATOM 910 C CA . SER A 1 115 ? 11.073 18.184 -14.313 1.00 57.38 115 SER A CA 1
ATOM 911 C C . SER A 1 115 ? 9.787 18.261 -13.476 1.00 57.38 115 SER A C 1
ATOM 913 O O . SER A 1 115 ? 9.283 19.365 -13.261 1.00 57.38 115 SER A O 1
ATOM 915 N N . ARG A 1 116 ? 9.248 17.139 -12.961 1.00 60.38 116 ARG A N 1
ATOM 916 C CA . ARG A 1 116 ? 8.016 17.127 -12.137 1.00 60.38 116 ARG A CA 1
ATOM 917 C C . ARG A 1 116 ? 8.136 16.340 -10.821 1.00 60.38 116 ARG A C 1
ATOM 919 O O . ARG A 1 116 ? 7.404 15.375 -10.607 1.00 60.38 116 ARG A O 1
ATOM 926 N N . PRO A 1 117 ? 8.961 16.795 -9.862 1.00 57.62 117 PRO A N 1
ATOM 927 C CA . PRO A 1 117 ? 9.133 16.11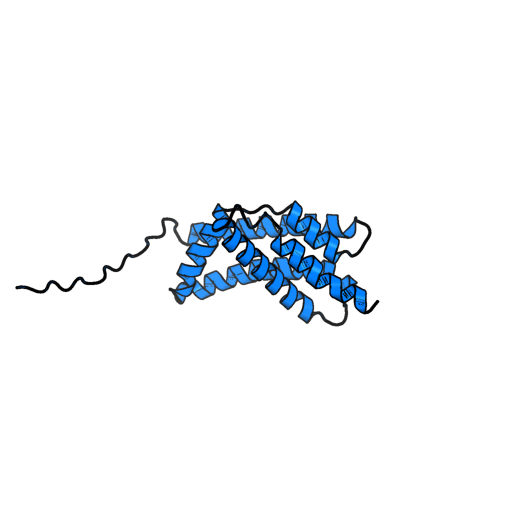8 -8.573 1.00 57.62 117 PRO A CA 1
ATOM 928 C C . PRO A 1 117 ? 7.838 15.988 -7.748 1.00 57.62 117 PRO A C 1
ATOM 930 O O . PRO A 1 117 ? 7.659 15.008 -7.041 1.00 57.62 117 PRO A O 1
ATOM 933 N N . HIS A 1 118 ? 6.869 16.903 -7.874 1.00 59.38 118 HIS A N 1
ATOM 934 C CA . HIS A 1 118 ? 5.578 16.771 -7.174 1.00 59.38 118 HIS A CA 1
ATOM 935 C C . HIS A 1 118 ? 4.677 15.648 -7.715 1.00 59.38 118 HIS A C 1
ATOM 937 O O . HIS A 1 118 ? 3.691 15.288 -7.064 1.00 59.38 118 HIS A O 1
ATOM 943 N N . ALA A 1 119 ? 4.985 15.098 -8.894 1.00 67.50 119 ALA A N 1
ATOM 944 C CA . ALA A 1 119 ? 4.269 13.951 -9.433 1.00 67.50 119 ALA A CA 1
ATOM 945 C C . ALA A 1 119 ? 4.579 12.678 -8.628 1.00 67.50 119 ALA A C 1
ATOM 947 O O . ALA A 1 119 ? 3.658 11.904 -8.378 1.00 67.50 119 ALA A O 1
ATOM 948 N N . SER A 1 120 ? 5.811 12.498 -8.129 1.00 71.94 120 SER A N 1
ATOM 949 C CA . SER A 1 120 ? 6.197 11.278 -7.404 1.00 71.94 120 SER A CA 1
ATOM 950 C C . SER A 1 120 ? 5.458 11.123 -6.074 1.00 71.94 120 SER A C 1
ATOM 952 O O . SER A 1 120 ? 4.960 10.036 -5.796 1.00 71.94 120 SER A O 1
ATOM 954 N N . SER A 1 121 ? 5.282 12.199 -5.294 1.00 80.81 121 SER A N 1
ATOM 955 C CA . SER A 1 121 ? 4.523 12.132 -4.032 1.00 80.81 121 SER A CA 1
ATOM 956 C C . SER A 1 121 ? 3.040 11.817 -4.249 1.00 80.81 121 SER A C 1
ATOM 958 O O . SER A 1 121 ? 2.445 11.012 -3.532 1.00 80.81 121 SER A O 1
ATOM 960 N N . ARG A 1 122 ? 2.417 12.401 -5.284 1.00 83.50 122 ARG A N 1
ATOM 961 C CA . ARG A 1 122 ? 1.017 12.088 -5.623 1.00 83.50 122 ARG A CA 1
ATOM 962 C C . ARG A 1 122 ? 0.867 10.658 -6.137 1.00 83.50 122 ARG A C 1
ATOM 964 O O . ARG A 1 122 ? -0.093 9.992 -5.762 1.00 83.50 122 ARG A O 1
ATOM 971 N N . VAL A 1 123 ? 1.810 10.183 -6.950 1.00 81.88 123 VAL A N 1
ATOM 972 C CA . VAL A 1 123 ? 1.837 8.800 -7.444 1.00 81.88 123 VAL A CA 1
ATOM 973 C C . VAL A 1 123 ? 2.017 7.814 -6.293 1.00 81.88 123 VAL A C 1
ATOM 975 O O . VAL A 1 123 ? 1.245 6.868 -6.204 1.00 81.88 123 VAL A O 1
ATOM 978 N N . ALA A 1 124 ? 2.946 8.054 -5.367 1.00 84.94 124 ALA A N 1
ATOM 979 C CA . ALA A 1 124 ? 3.129 7.215 -4.182 1.00 84.94 124 ALA A CA 1
ATOM 980 C C . ALA A 1 124 ? 1.849 7.116 -3.341 1.00 84.94 124 ALA A C 1
ATOM 982 O O . ALA A 1 124 ? 1.430 6.025 -2.953 1.00 84.94 124 ALA A O 1
ATOM 983 N N . ARG A 1 125 ? 1.172 8.250 -3.124 1.00 88.62 125 ARG A N 1
ATOM 984 C CA . ARG A 1 125 ? -0.104 8.282 -2.406 1.00 88.62 125 ARG A CA 1
ATOM 985 C C . ARG A 1 125 ? -1.216 7.534 -3.153 1.00 88.62 125 ARG A C 1
ATOM 987 O O . ARG A 1 125 ? -2.016 6.861 -2.512 1.00 88.62 125 ARG A O 1
ATOM 994 N N . LEU A 1 126 ? -1.260 7.619 -4.485 1.00 88.25 126 LEU A N 1
ATOM 995 C CA . LEU A 1 126 ? -2.195 6.844 -5.310 1.00 88.25 126 LEU A CA 1
ATOM 996 C C . LEU A 1 126 ? -1.905 5.342 -5.248 1.00 88.25 126 LEU A C 1
ATOM 998 O O . LEU A 1 126 ? -2.834 4.564 -5.068 1.00 88.25 126 LEU A O 1
ATOM 1002 N N . ILE A 1 127 ? -0.635 4.940 -5.344 1.00 85.50 127 ILE A N 1
ATOM 1003 C CA . ILE A 1 127 ? -0.200 3.543 -5.208 1.00 85.50 127 ILE A CA 1
ATOM 1004 C C . ILE A 1 127 ? -0.665 2.979 -3.864 1.00 85.50 127 ILE A C 1
ATOM 1006 O O . ILE A 1 127 ? -1.279 1.914 -3.838 1.00 85.50 127 ILE A O 1
ATOM 1010 N N . LEU A 1 128 ? -0.435 3.708 -2.766 1.00 87.00 128 LEU A N 1
ATOM 1011 C CA . LEU A 1 128 ? -0.882 3.292 -1.437 1.00 87.00 128 LEU A CA 1
ATOM 1012 C C . LEU A 1 128 ? -2.411 3.159 -1.371 1.00 87.00 128 LEU A C 1
ATOM 1014 O O . LEU A 1 128 ? -2.908 2.134 -0.918 1.00 87.00 128 LEU A O 1
ATOM 1018 N N . ALA A 1 129 ? -3.156 4.141 -1.884 1.00 90.81 129 ALA A N 1
ATOM 1019 C CA . ALA A 1 129 ? -4.619 4.108 -1.878 1.00 90.81 129 ALA A CA 1
ATOM 1020 C C . ALA A 1 129 ? -5.195 2.937 -2.698 1.00 90.81 129 ALA A C 1
ATOM 1022 O O . ALA A 1 129 ? -6.132 2.271 -2.256 1.00 90.81 129 ALA A O 1
ATOM 1023 N N . VAL A 1 130 ? -4.627 2.660 -3.878 1.00 91.38 130 VAL A N 1
ATOM 1024 C CA . VAL A 1 130 ? -5.017 1.512 -4.712 1.00 91.38 130 VAL A CA 1
ATOM 1025 C C . VAL A 1 130 ? -4.671 0.204 -4.012 1.00 91.38 130 VAL A C 1
ATOM 1027 O O . VAL A 1 130 ? -5.501 -0.700 -3.989 1.00 91.38 130 VAL A O 1
ATOM 1030 N N . HIS A 1 131 ? -3.484 0.108 -3.409 1.00 87.31 131 HIS A N 1
ATOM 1031 C CA . HIS A 1 131 ? -3.082 -1.066 -2.644 1.00 87.31 131 HIS A CA 1
ATOM 1032 C C . HIS A 1 131 ? -4.055 -1.323 -1.487 1.00 87.31 131 HIS A C 1
ATOM 1034 O O . HIS A 1 131 ? -4.668 -2.383 -1.440 1.00 87.31 131 HIS A O 1
ATOM 1040 N N . GLU A 1 132 ? -4.291 -0.350 -0.607 1.00 88.69 132 GLU A N 1
ATOM 1041 C CA . GLU A 1 132 ? -5.202 -0.499 0.536 1.00 88.69 132 GLU A CA 1
ATOM 1042 C C . GLU A 1 132 ? -6.646 -0.818 0.111 1.00 88.69 132 GLU A C 1
ATOM 1044 O O . GLU A 1 132 ? -7.303 -1.659 0.731 1.00 88.69 132 GLU A O 1
ATOM 1049 N N . GLY A 1 133 ? -7.131 -0.200 -0.971 1.00 92.19 133 GLY A N 1
ATOM 1050 C CA . GLY A 1 133 ? -8.441 -0.497 -1.549 1.00 92.19 133 GLY A CA 1
ATOM 1051 C C . GLY A 1 133 ? -8.531 -1.904 -2.147 1.00 92.19 133 GLY A C 1
ATOM 1052 O O . GLY A 1 133 ? -9.545 -2.581 -1.976 1.00 92.19 133 GLY A O 1
ATOM 1053 N N . ALA A 1 134 ? -7.470 -2.380 -2.799 1.00 91.50 134 ALA A N 1
ATOM 1054 C CA . ALA A 1 134 ? -7.401 -3.739 -3.329 1.00 91.50 134 ALA A CA 1
ATOM 1055 C C . ALA A 1 134 ? -7.366 -4.783 -2.209 1.00 91.50 134 ALA A C 1
ATOM 1057 O O . ALA A 1 134 ? -8.050 -5.802 -2.292 1.00 91.50 134 ALA A O 1
ATOM 1058 N N . MET A 1 135 ? -6.629 -4.502 -1.132 1.00 90.69 135 MET A N 1
ATOM 1059 C CA . MET A 1 135 ? -6.579 -5.343 0.066 1.00 90.69 135 MET A CA 1
ATOM 1060 C C . MET A 1 135 ? -7.976 -5.471 0.697 1.00 90.69 135 MET A C 1
ATOM 1062 O O . MET A 1 135 ? -8.395 -6.578 1.037 1.00 90.69 135 MET A O 1
ATOM 1066 N N . PHE A 1 136 ? -8.716 -4.358 0.796 1.00 92.94 136 PHE A N 1
ATOM 1067 C CA . PHE A 1 136 ? -10.101 -4.343 1.275 1.00 92.94 136 PHE A CA 1
ATOM 1068 C C . PHE A 1 136 ? -11.010 -5.232 0.422 1.00 92.94 136 PHE A C 1
ATOM 1070 O O . PHE A 1 136 ? -11.664 -6.137 0.939 1.00 92.94 136 PHE A O 1
ATOM 1077 N N . GLN A 1 137 ? -11.031 -4.990 -0.892 1.00 94.56 137 GLN A N 1
ATOM 1078 C CA . GLN A 1 137 ? -11.909 -5.706 -1.816 1.00 94.56 137 GLN A CA 1
ATOM 1079 C C . GLN A 1 137 ? -11.584 -7.197 -1.845 1.00 94.56 137 GLN A C 1
ATOM 1081 O O . GLN A 1 137 ? -12.487 -8.013 -1.728 1.00 94.56 137 GLN A O 1
ATOM 1086 N N . ARG A 1 138 ? -10.302 -7.577 -1.879 1.00 92.44 138 ARG A N 1
ATOM 1087 C CA . ARG A 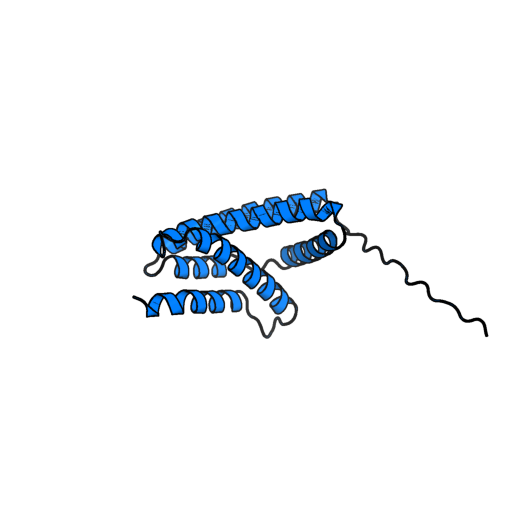1 138 ? -9.885 -8.986 -1.830 1.00 92.44 138 ARG A CA 1
ATOM 1088 C C . ARG A 1 138 ? -10.339 -9.699 -0.559 1.00 92.44 138 ARG A C 1
ATOM 1090 O O . ARG A 1 138 ? -10.657 -10.885 -0.604 1.00 92.44 138 ARG A O 1
ATOM 1097 N N . LEU A 1 139 ? -10.351 -9.015 0.585 1.00 92.12 139 LEU A N 1
ATOM 1098 C CA . LEU A 1 139 ? -10.826 -9.617 1.832 1.00 92.12 139 LEU A CA 1
ATOM 1099 C C . LEU A 1 139 ? -12.322 -9.934 1.812 1.00 92.12 139 LEU A C 1
ATOM 1101 O O . LEU A 1 139 ? -12.732 -10.884 2.480 1.00 92.12 139 LEU A O 1
ATOM 1105 N N . LEU A 1 140 ? -13.106 -9.150 1.072 1.00 94.25 140 LEU A N 1
ATOM 1106 C CA . LEU A 1 140 ? -14.550 -9.327 0.922 1.00 94.25 140 LEU A CA 1
ATOM 1107 C C . LEU A 1 140 ? -14.913 -10.241 -0.254 1.00 94.25 140 LEU A C 1
ATOM 1109 O O . LEU A 1 140 ? -15.866 -11.009 -0.167 1.00 94.25 140 LEU A O 1
ATOM 1113 N N . GLU A 1 141 ? -14.131 -10.186 -1.327 1.00 94.69 141 GLU A N 1
ATOM 1114 C CA . GLU A 1 141 ? -14.386 -10.839 -2.610 1.00 94.69 141 GLU A CA 1
ATOM 1115 C C . GLU A 1 141 ? -13.179 -11.692 -3.057 1.00 94.69 141 GLU A C 1
ATOM 1117 O O . GLU A 1 141 ? -12.627 -11.488 -4.144 1.00 94.69 141 GLU A O 1
ATOM 1122 N N . PRO A 1 142 ? -12.731 -12.673 -2.246 1.00 90.69 142 PRO A N 1
ATOM 1123 C CA . PRO A 1 142 ? -11.480 -13.400 -2.487 1.00 90.69 142 PRO A CA 1
ATOM 1124 C C . PRO A 1 142 ? -11.493 -14.282 -3.744 1.00 90.69 142 PRO A C 1
ATOM 1126 O O . PRO A 1 142 ? -10.433 -14.680 -4.221 1.00 90.69 142 PRO A O 1
ATOM 1129 N N . SER A 1 143 ? -12.673 -14.614 -4.275 1.00 93.06 143 SER A N 1
ATOM 1130 C CA . SER A 1 143 ? -12.834 -15.336 -5.544 1.00 93.06 143 SER A CA 1
ATOM 1131 C C . SER A 1 143 ? -12.778 -14.427 -6.772 1.00 93.06 143 SER A C 1
ATOM 1133 O O . SER A 1 143 ? -12.576 -14.926 -7.877 1.00 93.06 143 SER A O 1
ATOM 1135 N N . THR A 1 144 ? -12.991 -13.122 -6.588 1.00 94.31 144 THR A N 1
ATOM 1136 C CA . THR A 1 144 ? -13.109 -12.140 -7.674 1.00 94.31 144 THR A CA 1
ATOM 1137 C C . THR A 1 144 ? -11.810 -11.372 -7.859 1.00 94.31 144 THR A C 1
ATOM 1139 O O . THR A 1 144 ? -11.355 -11.224 -8.986 1.00 94.31 144 THR A O 1
ATOM 1142 N N . ILE A 1 145 ? -11.201 -10.917 -6.759 1.00 92.69 145 ILE A N 1
ATOM 1143 C CA . ILE A 1 145 ? -10.001 -10.077 -6.788 1.00 92.69 145 ILE A CA 1
ATOM 1144 C C . ILE A 1 145 ? -8.783 -10.903 -6.384 1.00 92.69 145 ILE A C 1
ATOM 1146 O O . ILE A 1 145 ? -8.658 -11.332 -5.231 1.00 92.69 145 ILE A O 1
ATOM 1150 N N . LYS A 1 146 ? -7.860 -11.116 -7.325 1.00 88.31 146 LYS A N 1
ATOM 1151 C CA . LYS A 1 146 ? -6.603 -11.827 -7.062 1.00 88.31 146 LYS A CA 1
ATOM 1152 C C . LYS A 1 146 ? -5.569 -10.910 -6.415 1.00 88.31 146 LYS A C 1
ATOM 1154 O O . LYS A 1 146 ? -5.665 -9.684 -6.451 1.00 88.31 146 LYS A O 1
ATOM 1159 N N . ASP A 1 147 ? -4.552 -11.525 -5.811 1.00 83.94 147 ASP A N 1
ATOM 1160 C CA . ASP A 1 147 ? -3.444 -10.770 -5.229 1.00 83.94 147 ASP A CA 1
ATOM 1161 C C . ASP A 1 147 ? -2.719 -9.941 -6.290 1.00 83.94 147 ASP A C 1
ATOM 1163 O O . ASP A 1 147 ? -2.485 -10.423 -7.397 1.00 83.94 147 ASP A O 1
ATOM 1167 N N . GLY A 1 148 ? -2.386 -8.695 -5.959 1.00 83.50 148 GLY A N 1
ATOM 1168 C CA . GLY A 1 148 ? -1.656 -7.798 -6.856 1.00 83.50 148 GLY A CA 1
ATOM 1169 C C . GLY A 1 148 ? -2.381 -7.369 -8.140 1.00 83.50 148 GLY A C 1
ATOM 1170 O O . GLY A 1 148 ? -1.856 -6.522 -8.863 1.00 83.50 148 GLY A O 1
ATOM 1171 N N . GLU A 1 149 ? -3.571 -7.901 -8.435 1.00 88.69 149 GLU A N 1
ATOM 1172 C CA . GLU A 1 149 ? -4.275 -7.706 -9.709 1.00 88.69 149 GLU A CA 1
ATOM 1173 C C . GLU A 1 149 ? -4.588 -6.233 -9.982 1.00 88.69 149 GLU A C 1
ATOM 1175 O O . GLU A 1 149 ? -4.153 -5.678 -10.990 1.00 88.69 149 GLU A O 1
ATOM 1180 N N . LEU A 1 150 ? -5.285 -5.568 -9.055 1.00 91.25 150 LEU A N 1
ATOM 1181 C CA . LEU A 1 150 ? -5.682 -4.168 -9.231 1.00 91.25 150 LEU A CA 1
ATOM 1182 C C . LEU A 1 150 ? -4.480 -3.219 -9.262 1.00 91.25 150 LEU A C 1
ATOM 1184 O O . LEU A 1 150 ? -4.515 -2.211 -9.965 1.00 91.25 150 LEU A O 1
ATOM 1188 N N . LEU A 1 151 ? -3.408 -3.540 -8.532 1.00 87.06 151 LEU A N 1
ATOM 1189 C CA . LEU A 1 151 ? -2.198 -2.721 -8.535 1.00 87.06 151 LEU A CA 1
ATOM 1190 C C . LEU A 1 151 ? -1.415 -2.890 -9.846 1.00 87.06 151 LEU A C 1
ATOM 1192 O O . LEU A 1 151 ? -0.880 -1.910 -10.359 1.00 87.06 151 LEU A O 1
ATOM 1196 N N . THR A 1 152 ? -1.416 -4.098 -10.419 1.00 86.38 152 THR A N 1
ATOM 1197 C CA . THR A 1 152 ? -0.854 -4.381 -11.748 1.00 86.38 152 THR A CA 1
ATOM 1198 C C . THR A 1 152 ? -1.633 -3.630 -12.824 1.00 86.38 152 THR A C 1
ATOM 1200 O O . THR A 1 152 ? -1.035 -2.899 -13.606 1.00 86.38 152 THR A O 1
ATOM 1203 N N . LEU A 1 153 ? -2.968 -3.718 -12.810 1.00 89.12 153 LEU A N 1
ATOM 1204 C CA . LEU A 1 153 ? -3.823 -2.988 -13.748 1.00 89.12 153 LEU A CA 1
ATOM 1205 C C . LEU A 1 153 ? -3.619 -1.470 -13.639 1.00 89.12 153 LEU A C 1
ATOM 1207 O O . LEU A 1 153 ? -3.530 -0.775 -14.650 1.00 89.12 153 LEU A O 1
ATOM 1211 N N . PHE A 1 154 ? -3.524 -0.942 -12.417 1.00 86.81 154 PHE A N 1
ATOM 1212 C CA . PHE A 1 154 ? -3.240 0.474 -12.199 1.00 86.81 154 PHE A CA 1
ATOM 1213 C C . PHE A 1 154 ? -1.872 0.881 -12.761 1.00 86.81 154 PHE A C 1
ATOM 1215 O O . PHE A 1 154 ? -1.764 1.938 -13.384 1.00 86.81 154 PHE A O 1
ATOM 1222 N N . ALA A 1 155 ? -0.845 0.046 -12.585 1.00 80.94 155 ALA A N 1
ATOM 1223 C CA . ALA A 1 155 ? 0.480 0.277 -13.150 1.00 80.94 155 ALA A CA 1
ATOM 1224 C C . ALA A 1 155 ? 0.443 0.303 -14.682 1.00 80.94 155 ALA A C 1
ATOM 1226 O O . ALA A 1 155 ? 0.937 1.253 -15.288 1.00 80.94 155 ALA A O 1
ATOM 1227 N N . ASP A 1 156 ? -0.208 -0.682 -15.302 1.00 83.31 156 ASP A N 1
ATOM 1228 C CA . ASP A 1 156 ? -0.361 -0.749 -16.755 1.00 83.31 156 ASP A CA 1
ATOM 1229 C C . ASP A 1 156 ? -1.078 0.508 -17.284 1.00 83.31 156 ASP A C 1
ATOM 1231 O O . ASP A 1 156 ? -0.642 1.114 -18.261 1.00 83.31 156 ASP A O 1
ATOM 1235 N N . LEU A 1 157 ? -2.125 0.989 -16.601 1.00 84.25 157 LEU A N 1
ATOM 1236 C CA . LEU A 1 157 ? -2.807 2.240 -16.955 1.00 84.25 157 LEU A CA 1
ATOM 1237 C C . LEU A 1 157 ? -1.904 3.472 -16.799 1.00 84.25 157 LEU A C 1
ATOM 1239 O O . LEU A 1 157 ? -1.917 4.351 -17.665 1.00 84.25 157 LEU A O 1
ATOM 1243 N N . LEU A 1 158 ? -1.115 3.535 -15.725 1.00 78.31 158 LEU A N 1
ATOM 1244 C CA . LEU A 1 158 ? -0.191 4.635 -15.454 1.00 78.31 158 LEU A CA 1
ATOM 1245 C C . LEU A 1 158 ? 0.905 4.728 -16.528 1.00 78.31 158 LEU A C 1
ATOM 1247 O O . LEU A 1 158 ? 1.223 5.831 -16.974 1.00 78.31 158 LEU A O 1
ATOM 1251 N N . PHE A 1 159 ? 1.427 3.585 -16.985 1.00 74.44 159 PHE A N 1
ATOM 1252 C CA . PHE A 1 159 ? 2.517 3.519 -17.965 1.00 74.44 159 PHE A CA 1
ATOM 1253 C C . PHE A 1 159 ? 2.048 3.424 -19.428 1.00 74.44 159 PHE A C 1
ATOM 1255 O O . PHE A 1 159 ? 2.790 3.799 -20.339 1.00 74.44 159 PHE A O 1
ATOM 1262 N N . SER A 1 160 ? 0.796 3.034 -19.687 1.00 72.81 160 SER A N 1
ATOM 1263 C CA . SER A 1 160 ? 0.222 3.017 -21.045 1.00 72.81 160 SER A CA 1
ATOM 1264 C C . SER A 1 160 ? 0.178 4.407 -21.690 1.00 72.81 160 SER A C 1
ATOM 1266 O O . SER A 1 160 ? 0.341 4.533 -22.901 1.00 72.81 160 SER A O 1
ATOM 1268 N N . LYS A 1 161 ? 0.021 5.474 -20.892 1.00 53.97 161 LYS A N 1
ATOM 1269 C CA . LYS A 1 161 ? 0.018 6.858 -21.392 1.00 53.97 161 LYS A CA 1
ATOM 1270 C C . LYS A 1 161 ? 1.412 7.444 -21.617 1.00 53.97 161 LYS A C 1
ATOM 1272 O O . LYS A 1 161 ? 1.529 8.366 -22.419 1.00 53.97 161 LYS A O 1
ATOM 1277 N N . SER A 1 162 ? 2.461 6.920 -20.977 1.00 51.50 162 SER A N 1
ATOM 1278 C CA . SER A 1 162 ? 3.841 7.357 -21.256 1.00 51.50 162 SER A CA 1
ATOM 1279 C C . SER A 1 162 ? 4.350 6.899 -22.627 1.00 51.50 162 SER A C 1
ATOM 1281 O O . SER A 1 162 ? 5.207 7.562 -23.200 1.00 51.50 162 SER A O 1
ATOM 1283 N N . ALA A 1 163 ? 3.777 5.832 -23.195 1.00 43.59 163 ALA A N 1
ATOM 1284 C CA . ALA A 1 163 ? 4.135 5.333 -24.525 1.00 43.59 163 ALA A CA 1
ATOM 1285 C C . ALA A 1 163 ? 3.505 6.125 -25.691 1.00 43.59 163 ALA A C 1
ATOM 1287 O O . ALA A 1 163 ? 3.929 5.964 -26.827 1.00 43.59 163 ALA A O 1
ATOM 1288 N N . ILE A 1 164 ? 2.503 6.980 -25.437 1.00 37.75 164 ILE A N 1
ATOM 1289 C CA . ILE A 1 164 ? 1.766 7.701 -26.498 1.00 37.75 164 ILE A CA 1
ATOM 1290 C C . ILE A 1 164 ? 2.446 9.036 -26.875 1.00 37.75 164 ILE A C 1
ATOM 1292 O O . ILE A 1 164 ? 2.132 9.618 -27.907 1.00 37.75 164 ILE A O 1
ATOM 1296 N N . ASN A 1 165 ? 3.413 9.501 -26.075 1.00 36.47 165 ASN A N 1
ATOM 1297 C CA . ASN A 1 165 ? 4.181 10.730 -26.326 1.00 36.47 165 ASN A CA 1
ATOM 1298 C C . ASN A 1 165 ? 5.689 10.482 -26.545 1.00 36.47 165 ASN A C 1
ATOM 1300 O O . ASN A 1 165 ? 6.466 11.430 -26.435 1.00 36.47 165 ASN A O 1
ATOM 1304 N N . SER A 1 166 ? 6.105 9.233 -26.793 1.00 39.28 166 SER A N 1
ATOM 1305 C CA . SER A 1 166 ? 7.490 8.892 -27.169 1.00 39.28 166 SER A CA 1
ATOM 1306 C C . SER A 1 166 ? 7.615 8.699 -28.673 1.00 39.28 166 SER A C 1
ATOM 1308 O O . SER A 1 166 ? 6.700 8.066 -29.246 1.00 39.28 166 SER A O 1
#

pLDDT: mean 78.75, std 16.52, range [35.09, 94.69]

Mean predicted aligned error: 9.18 Å

Nearest PDB structures (foldseek):
  3q0v-assembly1_A  TM=5.630E-01  e=6.761E-01  Mycobacterium tuberculosis

Secondary structure (DSSP, 8-state):
---------------SS-HHHHHHHHHHHHHHHHHHHHHHHHHHHHSSS-HHHHHHHHHHHHS---HHHHHHHHHHHHHHHH-HHHHHHHHHHHHHHHHHHHHHHHHHHTTT-TT-HHHHHHHHHHHHHHHHHHHHHHHH-TTTS-TTHHHHHHHHHHHHTGGGG-

Solvent-accessible surface area (backbone atoms only — not comparable to full-atom values): 9617 Å² total; per-residue (Å²): 138,84,86,78,83,80,74,84,74,82,78,73,81,75,69,96,61,61,72,70,61,54,50,54,51,50,53,55,48,46,56,50,49,50,55,48,47,53,53,12,48,56,56,7,72,72,42,90,74,62,39,56,62,39,24,54,55,36,38,48,74,72,56,70,90,54,67,69,61,52,53,52,51,52,56,51,48,55,49,21,77,74,32,74,89,43,31,63,63,51,49,56,52,53,47,52,50,48,50,54,44,24,52,52,42,42,68,42,42,55,81,76,49,76,89,46,71,74,52,34,54,54,49,34,53,48,52,51,52,49,45,56,51,44,54,52,49,25,73,76,35,62,91,76,41,60,86,54,45,66,52,50,54,50,48,52,59,65,52,58,60,63,63,75,80,107

InterPro domains:
  IPR036271 Tetracyclin repressor-like, C-terminal domain superfamily [SSF48498] (48-157)
  IPR039538 BetI-type transcriptional repressor, C-terminal [PF13977] (52-157)